Protein AF-A0A9D5L426-F1 (afdb_monomer)

Sequence (66 aa):
MDDLVTVATYSSPEEAYIVKEMLESNGVPAIVVNDDNLYVPVFNGVRVQVNASDASKAEALLSQNG

pLDDT: mean 87.04, std 13.92, range [49.53, 97.38]

Mean predicted aligned error: 4.99 Å

Foldseek 3Di:
DQDKDFQDFDQAPVVLVVLQVQCVVVVWHKDWPPRPDPCQNPPRHITIITGPVCNVVSNVSVVVVD

Structure (mmCIF, N/CA/C/O backbone):
data_AF-A0A9D5L426-F1
#
_entry.id   AF-A0A9D5L426-F1
#
loop_
_atom_site.group_PDB
_atom_site.id
_atom_site.type_symbol
_atom_site.label_atom_id
_atom_site.label_alt_id
_atom_site.label_comp_id
_atom_site.label_asym_id
_atom_site.label_entity_id
_atom_site.label_seq_id
_atom_site.pdbx_PDB_ins_code
_atom_site.Cartn_x
_atom_site.Cartn_y
_atom_site.Cartn_z
_atom_site.occupancy
_atom_site.B_iso_or_equiv
_atom_site.auth_seq_id
_atom_site.auth_comp_id
_atom_site.auth_asym_id
_atom_site.auth_atom_id
_atom_site.pdbx_PDB_model_num
ATOM 1 N N . MET A 1 1 ? -8.403 -15.609 5.460 1.00 49.53 1 MET A N 1
ATOM 2 C CA . MET A 1 1 ? -7.481 -15.181 4.396 1.00 49.53 1 MET A CA 1
ATOM 3 C C . MET A 1 1 ? -7.515 -13.675 4.445 1.00 49.53 1 MET A C 1
ATOM 5 O O . MET A 1 1 ? -8.611 -13.135 4.424 1.00 49.53 1 MET A O 1
ATOM 9 N N . ASP A 1 2 ? -6.371 -13.039 4.669 1.00 69.12 2 ASP A N 1
ATOM 10 C CA . ASP A 1 2 ? -6.260 -11.586 4.565 1.00 69.12 2 ASP A CA 1
ATOM 11 C C . ASP A 1 2 ? -6.344 -11.228 3.079 1.00 69.12 2 ASP A C 1
ATOM 13 O O . ASP A 1 2 ? -5.432 -11.542 2.310 1.00 69.12 2 ASP A O 1
ATOM 17 N N . ASP A 1 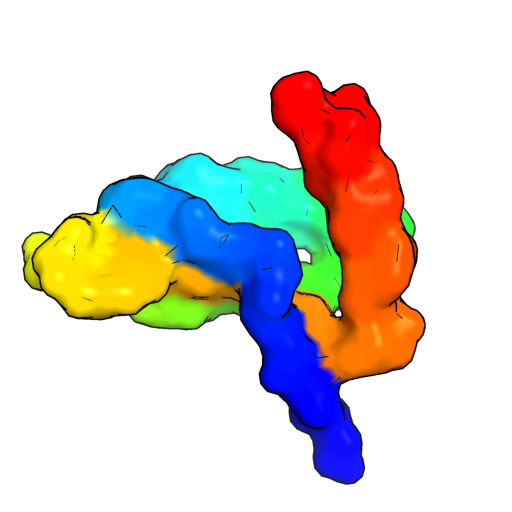3 ? -7.476 -10.667 2.660 1.00 91.44 3 ASP A N 1
ATOM 18 C CA . ASP A 1 3 ? -7.679 -10.248 1.276 1.00 91.44 3 ASP A CA 1
ATOM 19 C C . ASP A 1 3 ? -6.964 -8.910 1.076 1.00 91.44 3 ASP A C 1
ATOM 21 O O . ASP A 1 3 ? -7.415 -7.868 1.547 1.00 91.44 3 ASP A O 1
ATOM 25 N N . LEU A 1 4 ? -5.815 -8.939 0.403 1.00 94.81 4 LEU A N 1
ATOM 26 C CA . LEU A 1 4 ? -5.076 -7.730 0.054 1.00 94.81 4 LEU A CA 1
ATOM 27 C C . LEU A 1 4 ? -5.704 -7.059 -1.169 1.00 94.81 4 LEU A C 1
ATOM 29 O O . LEU A 1 4 ? -5.913 -7.692 -2.206 1.00 94.81 4 LEU A O 1
ATOM 33 N N . VAL A 1 5 ? -5.950 -5.755 -1.069 1.00 95.69 5 VAL A N 1
ATOM 34 C CA . VAL A 1 5 ? -6.505 -4.934 -2.151 1.00 95.69 5 VAL A CA 1
ATOM 35 C C . VAL A 1 5 ? -5.561 -3.795 -2.500 1.00 95.69 5 VAL A C 1
ATOM 37 O O . VAL A 1 5 ? -4.925 -3.211 -1.627 1.00 95.69 5 VAL A O 1
ATOM 40 N N . THR A 1 6 ? -5.456 -3.474 -3.789 1.00 95.50 6 THR A N 1
ATOM 41 C CA . THR A 1 6 ? -4.662 -2.335 -4.265 1.00 95.50 6 THR A CA 1
ATOM 42 C C . THR A 1 6 ? -5.433 -1.038 -4.065 1.00 95.50 6 THR A C 1
ATOM 44 O O . THR A 1 6 ? -6.536 -0.903 -4.584 1.00 95.50 6 THR A O 1
ATOM 47 N N . VAL A 1 7 ? -4.819 -0.082 -3.368 1.00 95.56 7 VAL A N 1
ATOM 48 C CA . VAL A 1 7 ? -5.395 1.250 -3.098 1.00 95.56 7 VAL A CA 1
ATOM 49 C C . VAL A 1 7 ? -4.713 2.362 -3.888 1.00 95.56 7 VAL A C 1
ATOM 51 O O . VAL A 1 7 ? -5.307 3.410 -4.112 1.00 95.56 7 VAL A O 1
ATOM 54 N N . ALA A 1 8 ? -3.482 2.133 -4.352 1.00 93.75 8 ALA A N 1
ATOM 55 C CA . ALA A 1 8 ? -2.760 3.074 -5.198 1.00 93.75 8 ALA A CA 1
ATOM 56 C C . ALA A 1 8 ? -1.747 2.358 -6.100 1.00 93.75 8 ALA A C 1
ATOM 58 O O . ALA A 1 8 ? -1.272 1.262 -5.787 1.00 93.75 8 ALA A O 1
ATO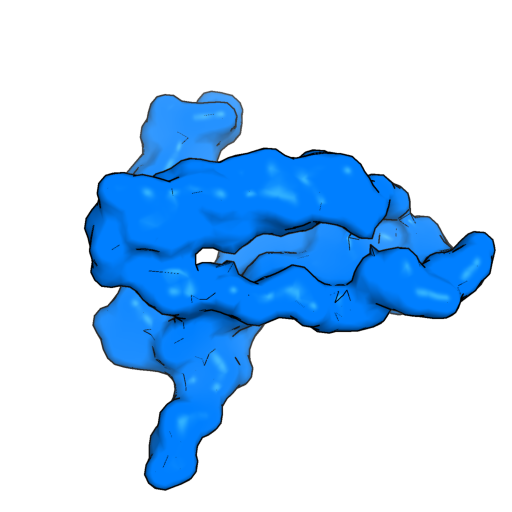M 59 N N . THR A 1 9 ? -1.432 2.979 -7.236 1.00 92.94 9 THR A N 1
ATOM 60 C CA . THR A 1 9 ? -0.416 2.514 -8.188 1.00 92.94 9 THR A CA 1
ATOM 61 C C . THR A 1 9 ? 0.462 3.690 -8.589 1.00 92.94 9 THR A C 1
ATOM 63 O O . THR A 1 9 ? -0.060 4.732 -8.977 1.00 92.94 9 THR A O 1
ATOM 66 N N . TYR A 1 10 ? 1.775 3.503 -8.522 1.00 90.31 10 TYR A N 1
ATOM 67 C CA . TYR A 1 10 ? 2.787 4.530 -8.742 1.00 90.31 10 TYR A CA 1
ATOM 68 C C . TYR A 1 10 ? 3.770 4.125 -9.838 1.00 90.31 10 TYR A C 1
ATOM 70 O O . TYR A 1 10 ? 3.936 2.942 -10.153 1.00 90.31 10 TYR A O 1
ATOM 78 N N . SER A 1 11 ? 4.430 5.119 -10.431 1.00 86.12 11 SER A N 1
ATOM 79 C CA . SER A 1 11 ? 5.438 4.896 -11.473 1.00 86.12 11 SER A CA 1
ATOM 80 C C . SER A 1 11 ? 6.827 4.579 -10.926 1.00 86.12 11 SER A C 1
ATOM 82 O O . SER A 1 11 ? 7.654 4.066 -11.680 1.00 86.12 11 SER A O 1
ATOM 84 N N . SER A 1 12 ? 7.092 4.871 -9.649 1.00 86.50 12 SER A N 1
ATOM 85 C CA . SER A 1 12 ? 8.379 4.591 -9.015 1.00 86.50 12 SER A CA 1
ATOM 86 C C . SER A 1 12 ? 8.215 3.888 -7.661 1.00 86.50 12 SER A C 1
ATOM 88 O O . SER A 1 12 ? 7.223 4.120 -6.959 1.00 86.50 12 SER A O 1
ATOM 90 N N . PRO A 1 13 ? 9.168 3.017 -7.278 1.00 89.62 13 PRO A N 1
ATOM 91 C CA . PRO A 1 13 ? 9.160 2.390 -5.963 1.00 89.62 13 PRO A CA 1
ATOM 92 C C . PRO A 1 13 ? 9.245 3.409 -4.831 1.00 89.62 13 PRO A C 1
ATOM 94 O O . PRO A 1 13 ? 8.572 3.236 -3.820 1.00 89.62 13 PRO A O 1
ATOM 97 N N . GLU A 1 14 ? 10.022 4.485 -4.996 1.00 90.69 14 GLU A N 1
ATOM 98 C CA . GLU A 1 14 ? 10.205 5.474 -3.930 1.00 90.69 14 GLU A CA 1
ATOM 99 C C . GLU A 1 14 ? 8.877 6.126 -3.529 1.00 90.69 14 GLU A C 1
ATOM 101 O O . GLU A 1 14 ? 8.580 6.236 -2.341 1.00 90.69 14 GLU A O 1
ATOM 106 N N . GLU A 1 15 ? 8.047 6.501 -4.506 1.00 91.00 15 GLU A N 1
ATOM 107 C CA . GLU A 1 15 ? 6.732 7.095 -4.250 1.00 91.00 15 GLU A CA 1
ATOM 108 C C . GLU A 1 15 ? 5.797 6.116 -3.522 1.00 91.00 15 GLU A C 1
ATOM 110 O O . GLU A 1 15 ? 5.147 6.476 -2.537 1.00 91.00 15 GLU A O 1
ATOM 115 N N . ALA A 1 16 ? 5.795 4.846 -3.938 1.00 93.62 16 ALA A N 1
ATOM 116 C CA . ALA A 1 16 ? 5.012 3.803 -3.283 1.00 93.62 16 ALA A CA 1
ATOM 117 C C . ALA A 1 16 ? 5.453 3.564 -1.828 1.00 93.62 16 ALA A C 1
ATOM 119 O O . ALA A 1 16 ? 4.606 3.358 -0.955 1.00 93.62 16 ALA A O 1
ATOM 120 N N . TYR A 1 17 ? 6.758 3.621 -1.548 1.00 95.25 17 TYR A N 1
ATOM 121 C CA . TYR A 1 17 ? 7.299 3.461 -0.198 1.00 95.25 17 TYR A CA 1
ATOM 122 C C . TYR A 1 17 ? 6.968 4.643 0.720 1.00 95.25 17 TYR A C 1
ATOM 124 O O . TYR A 1 17 ? 6.589 4.415 1.868 1.00 95.25 17 TYR A O 1
ATOM 132 N N . ILE A 1 18 ? 7.002 5.882 0.220 1.00 95.19 18 ILE A N 1
ATOM 133 C CA . ILE A 1 18 ? 6.550 7.063 0.982 1.00 95.19 18 ILE A CA 1
ATOM 134 C C . ILE A 1 18 ? 5.085 6.897 1.405 1.00 95.19 18 ILE A C 1
ATOM 136 O O . ILE A 1 18 ? 4.712 7.141 2.554 1.00 95.19 18 ILE A O 1
ATOM 140 N N . VAL A 1 19 ? 4.242 6.442 0.481 1.00 96.06 19 VAL A N 1
ATOM 141 C CA . VAL A 1 19 ? 2.812 6.237 0.737 1.00 96.06 19 VAL A CA 1
ATOM 142 C C . VAL A 1 19 ? 2.581 5.090 1.713 1.00 96.06 19 VAL A C 1
ATOM 144 O O . VAL A 1 19 ? 1.747 5.214 2.612 1.00 96.06 19 VAL A O 1
ATOM 147 N N . LYS A 1 20 ? 3.341 3.998 1.586 1.00 96.62 20 LYS A N 1
ATOM 148 C CA . LYS A 1 20 ? 3.334 2.893 2.549 1.00 96.62 20 LYS A CA 1
ATOM 149 C C . LYS A 1 20 ? 3.635 3.405 3.962 1.00 96.62 20 LYS A C 1
ATOM 151 O O . LYS A 1 20 ? 2.847 3.150 4.867 1.00 96.62 20 LYS A O 1
ATOM 156 N N . GLU A 1 21 ? 4.717 4.159 4.147 1.00 96.75 21 GLU A N 1
ATOM 157 C CA . GLU A 1 21 ? 5.101 4.700 5.459 1.00 96.75 21 GLU A CA 1
ATOM 158 C C . GLU A 1 21 ? 4.039 5.649 6.035 1.00 96.75 21 GLU A C 1
ATOM 160 O O . GLU A 1 21 ? 3.750 5.610 7.236 1.00 96.75 21 GLU A O 1
ATOM 165 N N . MET A 1 22 ? 3.413 6.471 5.186 1.00 96.44 22 MET A N 1
ATOM 166 C CA . MET A 1 22 ? 2.309 7.350 5.582 1.00 96.44 22 MET A CA 1
ATOM 167 C C . MET A 1 22 ? 1.096 6.549 6.079 1.00 96.44 22 MET A C 1
ATOM 169 O O . MET A 1 22 ? 0.547 6.866 7.139 1.00 96.44 22 MET A O 1
ATOM 173 N N . LEU A 1 23 ? 0.695 5.498 5.359 1.00 96.88 23 LEU A N 1
ATOM 174 C CA . LEU A 1 23 ? -0.412 4.621 5.756 1.00 96.88 23 LEU A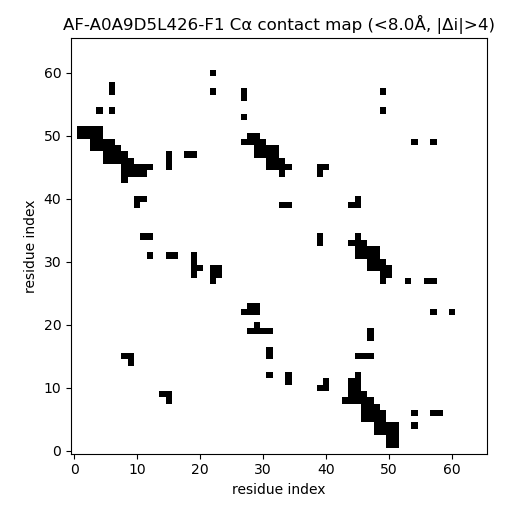 CA 1
ATOM 175 C C . LEU A 1 23 ? -0.097 3.883 7.063 1.00 96.88 23 LEU A C 1
ATOM 177 O O . LEU A 1 23 ? -0.904 3.913 7.998 1.00 96.88 23 LEU A O 1
ATOM 181 N N . GLU A 1 24 ? 1.098 3.299 7.173 1.00 97.38 24 GLU A N 1
ATOM 182 C CA . GLU A 1 24 ? 1.540 2.572 8.368 1.00 97.38 24 GLU A CA 1
ATOM 183 C C . GLU A 1 24 ? 1.584 3.481 9.601 1.00 97.38 24 GLU A C 1
ATOM 185 O O . GLU A 1 24 ? 1.090 3.101 10.665 1.00 97.38 24 GLU A O 1
ATOM 190 N N . SER A 1 25 ? 2.063 4.720 9.451 1.00 97.12 25 SER A N 1
ATOM 191 C CA . SER A 1 25 ? 2.076 5.727 10.526 1.00 97.12 25 SER A CA 1
ATOM 192 C C . SER A 1 25 ? 0.673 6.126 11.000 1.00 97.12 25 SER A C 1
ATOM 194 O O . SER A 1 25 ? 0.503 6.560 12.137 1.00 97.12 25 SER A O 1
ATOM 196 N N . ASN A 1 26 ? -0.348 5.943 10.158 1.00 96.31 26 ASN A N 1
ATOM 197 C CA . ASN A 1 26 ? -1.758 6.154 10.496 1.00 96.31 26 ASN A CA 1
ATOM 198 C C . ASN A 1 26 ? -2.468 4.858 10.936 1.00 96.31 26 ASN A C 1
ATOM 200 O O . ASN A 1 26 ? -3.701 4.814 11.051 1.00 96.31 26 ASN A O 1
ATOM 204 N N . GLY A 1 27 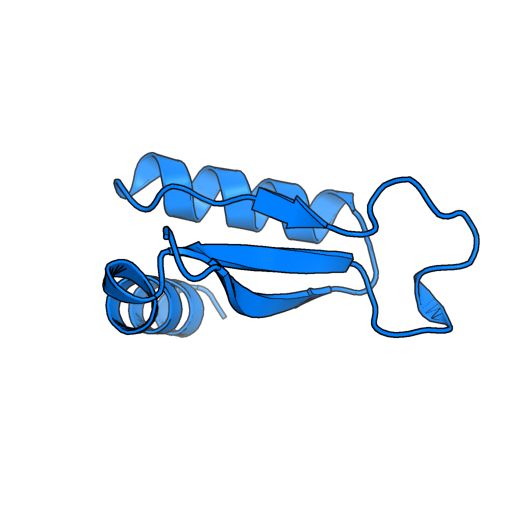? -1.710 3.791 11.202 1.00 96.50 27 GLY A N 1
ATOM 205 C CA . GLY A 1 27 ? -2.231 2.504 11.650 1.00 96.50 27 GLY A CA 1
ATOM 206 C C . GLY A 1 27 ? -2.988 1.756 10.558 1.00 96.50 27 GLY A C 1
ATOM 207 O O . GLY A 1 27 ? -4.019 1.153 10.849 1.00 96.50 27 GLY A O 1
ATOM 208 N N . VAL A 1 28 ? -2.539 1.863 9.307 1.00 97.19 28 VAL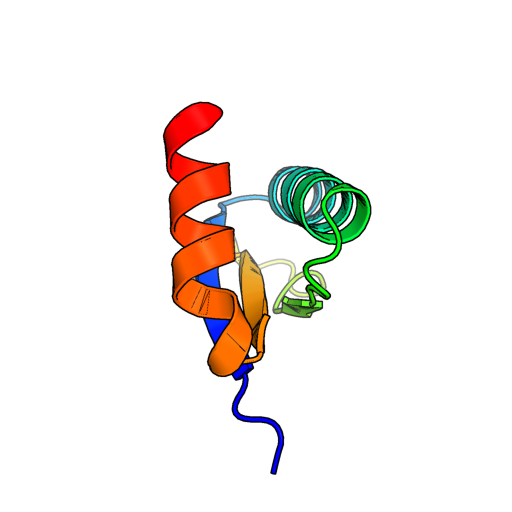 A N 1
ATOM 209 C CA . VAL A 1 28 ? -2.995 1.044 8.178 1.00 97.19 28 VAL A CA 1
ATOM 210 C C . VAL A 1 28 ? -1.800 0.233 7.671 1.00 97.19 28 VAL A C 1
ATOM 212 O O . VAL A 1 28 ? -0.932 0.797 7.008 1.00 97.19 28 VAL A O 1
ATOM 215 N N . PRO A 1 29 ? -1.713 -1.071 7.986 1.00 96.62 29 PRO A N 1
ATOM 216 C CA . PRO A 1 29 ? -0.654 -1.926 7.460 1.00 96.62 29 PRO A CA 1
ATOM 217 C C . PRO A 1 29 ? -0.690 -1.968 5.928 1.00 96.62 29 PRO A C 1
ATOM 219 O O . PRO A 1 29 ? -1.745 -2.223 5.339 1.00 96.62 29 PRO A O 1
ATOM 222 N N . ALA A 1 30 ? 0.456 -1.732 5.288 1.00 96.62 30 ALA A N 1
ATOM 223 C CA . ALA A 1 30 ? 0.556 -1.628 3.837 1.00 96.62 30 ALA A CA 1
ATOM 224 C C . ALA A 1 30 ? 1.737 -2.434 3.280 1.00 96.62 30 ALA A C 1
ATOM 226 O O . ALA A 1 30 ? 2.778 -2.595 3.915 1.00 96.62 30 ALA A O 1
ATOM 227 N N . ILE A 1 31 ? 1.579 -2.936 2.059 1.00 95.62 31 ILE A N 1
ATOM 228 C CA . ILE A 1 31 ? 2.581 -3.723 1.337 1.00 95.62 31 ILE A CA 1
ATOM 229 C C . ILE A 1 31 ? 2.820 -3.066 -0.021 1.00 95.62 31 ILE A C 1
ATOM 231 O O . ILE A 1 31 ? 1.871 -2.712 -0.720 1.00 95.62 31 ILE A O 1
ATOM 235 N N . VAL A 1 32 ? 4.088 -2.925 -0.400 1.00 94.00 32 VAL A N 1
ATOM 236 C CA . VAL A 1 32 ? 4.488 -2.509 -1.748 1.00 94.00 32 VAL A CA 1
ATOM 237 C C . VAL A 1 32 ? 4.717 -3.764 -2.588 1.00 94.00 32 VAL A C 1
ATOM 239 O O . VAL A 1 32 ? 5.338 -4.719 -2.130 1.00 94.00 32 VAL A O 1
ATOM 242 N N . VAL A 1 33 ? 4.167 -3.785 -3.800 1.00 91.25 33 VAL A N 1
ATOM 243 C CA . VAL A 1 33 ? 4.249 -4.913 -4.734 1.00 91.25 33 VAL A CA 1
ATOM 244 C C . VAL A 1 33 ? 4.778 -4.419 -6.074 1.00 91.25 33 VAL A C 1
ATOM 246 O O . VAL A 1 33 ? 4.380 -3.351 -6.540 1.00 91.25 33 VAL A O 1
ATOM 249 N N . ASN A 1 34 ? 5.591 -5.248 -6.733 1.00 85.94 34 ASN A N 1
ATOM 250 C CA . ASN A 1 34 ? 6.290 -4.935 -7.983 1.00 85.94 34 ASN A CA 1
ATOM 251 C C . ASN A 1 34 ? 7.377 -3.850 -7.825 1.00 85.94 34 ASN A C 1
ATOM 253 O O . ASN A 1 34 ? 7.607 -3.094 -8.758 1.00 85.94 34 ASN A O 1
ATOM 257 N N . ASP A 1 35 ? 8.043 -3.745 -6.681 1.00 79.06 35 ASP A N 1
ATOM 258 C CA . ASP A 1 35 ? 9.181 -2.835 -6.468 1.00 79.06 35 ASP A CA 1
ATOM 259 C C . ASP A 1 35 ? 10.500 -3.340 -7.077 1.00 79.06 35 ASP A C 1
ATOM 261 O O . ASP A 1 35 ? 11.352 -2.537 -7.447 1.00 79.06 35 ASP A O 1
ATOM 265 N N . ASP A 1 36 ? 10.635 -4.653 -7.269 1.00 73.62 36 ASP A N 1
ATOM 266 C CA . ASP A 1 36 ? 11.892 -5.282 -7.707 1.00 73.62 36 ASP 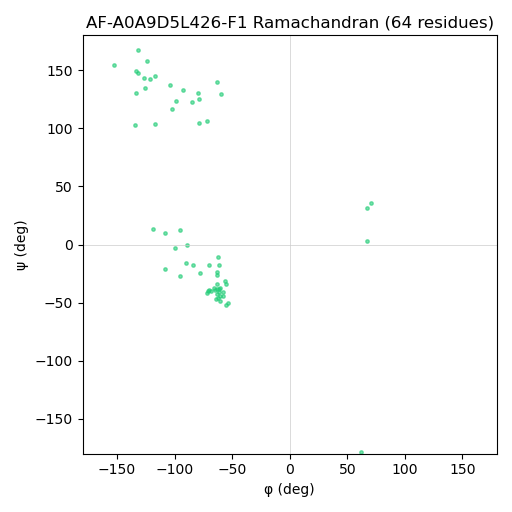A CA 1
ATOM 267 C C . ASP A 1 36 ? 12.073 -5.400 -9.232 1.00 73.62 36 ASP A C 1
ATOM 269 O O . ASP A 1 36 ? 13.065 -5.955 -9.715 1.00 73.62 36 ASP A O 1
ATOM 273 N N . ASN A 1 37 ? 11.108 -4.945 -10.035 1.00 65.19 37 ASN A N 1
ATOM 274 C CA . ASN A 1 37 ? 11.123 -5.187 -11.476 1.00 65.19 37 ASN A CA 1
ATOM 275 C C . ASN A 1 37 ? 11.585 -3.938 -12.263 1.00 65.19 37 ASN A C 1
ATOM 277 O O . ASN A 1 37 ? 10.945 -2.893 -12.305 1.00 65.19 37 ASN A O 1
ATOM 281 N N . LEU A 1 38 ? 12.720 -4.061 -12.955 1.00 60.03 38 LEU A N 1
ATOM 282 C CA . LEU A 1 38 ? 13.316 -2.987 -13.766 1.00 60.03 38 LEU A CA 1
ATOM 283 C C . LEU A 1 38 ? 12.425 -2.515 -14.942 1.00 60.03 38 LEU A C 1
ATOM 285 O O . LEU A 1 38 ? 12.721 -1.491 -15.552 1.00 60.03 38 LEU A O 1
ATOM 289 N N . TYR A 1 39 ? 11.336 -3.230 -15.257 1.00 61.47 39 TYR A N 1
ATOM 290 C CA . TYR A 1 39 ? 10.361 -2.899 -16.311 1.00 61.47 39 TYR A CA 1
ATOM 291 C C . TYR A 1 39 ? 8.991 -2.428 -15.780 1.00 61.47 39 TYR A C 1
ATOM 293 O O . TYR A 1 39 ? 8.038 -2.296 -16.552 1.00 61.47 39 TYR A O 1
ATOM 301 N N . VAL A 1 40 ? 8.862 -2.169 -14.476 1.00 57.66 40 VAL A N 1
ATOM 302 C CA . VAL A 1 40 ? 7.587 -1.853 -13.793 1.00 57.66 40 VAL A CA 1
ATOM 303 C C . VAL A 1 40 ? 6.782 -0.682 -14.366 1.00 57.66 40 VAL A C 1
ATOM 305 O O . VAL A 1 40 ? 5.554 -0.803 -14.401 1.00 57.66 40 VAL A O 1
ATOM 308 N N . PRO A 1 41 ? 7.387 0.398 -14.904 1.00 55.19 41 PRO A N 1
ATOM 309 C CA . PRO A 1 41 ? 6.610 1.472 -15.524 1.00 55.19 41 PRO A CA 1
ATOM 310 C C . PRO A 1 41 ? 5.771 1.014 -16.733 1.00 55.19 41 PRO A C 1
ATOM 312 O O . PRO A 1 41 ? 4.854 1.721 -17.137 1.00 55.19 41 PRO A O 1
ATOM 315 N N . VAL A 1 42 ? 6.075 -0.152 -17.323 1.00 58.12 42 VAL A N 1
ATOM 316 C CA . VAL A 1 42 ? 5.452 -0.650 -18.564 1.00 58.12 42 VAL A CA 1
ATOM 317 C C . VAL A 1 42 ? 4.273 -1.596 -18.298 1.00 58.12 42 VAL A C 1
ATOM 319 O O . VAL A 1 42 ? 3.350 -1.660 -19.108 1.00 58.12 42 VAL A O 1
ATOM 322 N N . PHE A 1 43 ? 4.255 -2.305 -17.164 1.00 58.31 43 PHE A N 1
ATOM 323 C CA . PHE A 1 43 ? 3.194 -3.260 -16.827 1.00 58.31 43 PHE A CA 1
ATOM 324 C C . PHE A 1 43 ? 2.733 -3.080 -15.374 1.00 58.31 43 PHE A C 1
ATOM 326 O O . PHE A 1 43 ? 3.375 -3.556 -14.443 1.00 58.31 43 PHE A O 1
ATOM 333 N N . ASN A 1 44 ? 1.570 -2.445 -15.198 1.00 71.06 44 ASN A N 1
ATOM 334 C CA . ASN A 1 44 ? 0.804 -2.338 -13.944 1.00 71.06 44 ASN A CA 1
ATOM 335 C C . ASN A 1 44 ? 1.413 -1.518 -12.787 1.00 71.06 44 ASN A C 1
ATOM 337 O O . ASN A 1 44 ? 0.776 -1.462 -11.736 1.00 71.06 44 ASN A O 1
ATOM 341 N N . GLY A 1 45 ? 2.574 -0.874 -12.962 1.00 86.06 45 GLY A N 1
ATOM 342 C CA . GLY A 1 45 ? 3.180 0.013 -11.961 1.00 86.06 45 GLY A CA 1
ATOM 343 C C . GLY A 1 45 ? 3.547 -0.668 -10.633 1.00 86.06 45 GLY A C 1
ATOM 344 O O . GLY A 1 45 ? 3.376 -1.882 -10.447 1.00 86.06 45 GLY A O 1
ATOM 345 N N . VAL A 1 46 ? 4.077 0.128 -9.703 1.00 90.06 46 VAL A N 1
ATOM 346 C CA . VAL A 1 46 ? 4.336 -0.282 -8.317 1.00 90.06 46 VAL A CA 1
ATOM 347 C C . VAL A 1 46 ? 3.048 -0.094 -7.528 1.00 90.06 46 VAL A C 1
ATOM 349 O O . VAL A 1 46 ? 2.495 1.003 -7.491 1.00 90.06 46 VAL A O 1
ATOM 352 N N . ARG A 1 47 ? 2.533 -1.152 -6.906 1.00 92.69 47 ARG A N 1
ATOM 353 C CA . ARG A 1 47 ? 1.223 -1.126 -6.241 1.00 92.69 47 ARG A CA 1
ATOM 354 C C . ARG A 1 47 ? 1.383 -1.059 -4.735 1.00 92.69 47 ARG A C 1
ATOM 356 O O . ARG A 1 47 ? 2.165 -1.817 -4.172 1.00 92.69 47 ARG A O 1
ATOM 363 N N . VAL A 1 48 ? 0.572 -0.227 -4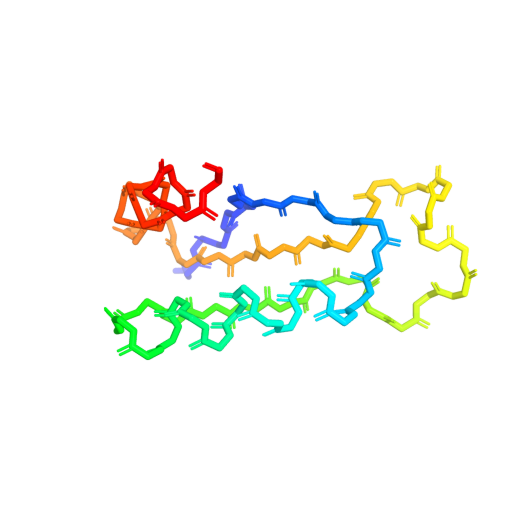.093 1.00 95.25 48 VAL A N 1
ATOM 364 C CA . VAL A 1 48 ? 0.388 -0.242 -2.640 1.00 95.25 48 VAL A CA 1
ATOM 365 C C . VAL A 1 48 ? -0.884 -1.016 -2.332 1.00 95.25 48 VAL A C 1
ATOM 367 O O . VAL A 1 48 ? -1.960 -0.705 -2.857 1.00 95.25 48 VAL A O 1
ATOM 370 N N . GLN A 1 49 ? -0.749 -2.055 -1.515 1.00 96.50 49 GLN A N 1
ATOM 371 C CA . GLN A 1 49 ? -1.837 -2.921 -1.087 1.00 96.50 49 GLN A CA 1
ATOM 372 C C . GLN A 1 49 ? -2.046 -2.848 0.421 1.00 96.50 49 GLN A C 1
ATOM 374 O O . GLN A 1 49 ? -1.087 -2.730 1.177 1.00 96.50 49 GLN A O 1
ATOM 379 N N . VAL A 1 50 ? -3.299 -2.951 0.848 1.00 96.94 50 VAL A N 1
ATOM 380 C CA . VAL A 1 50 ? -3.708 -2.994 2.260 1.00 96.94 50 VAL A CA 1
ATOM 381 C C . VAL A 1 50 ? -4.68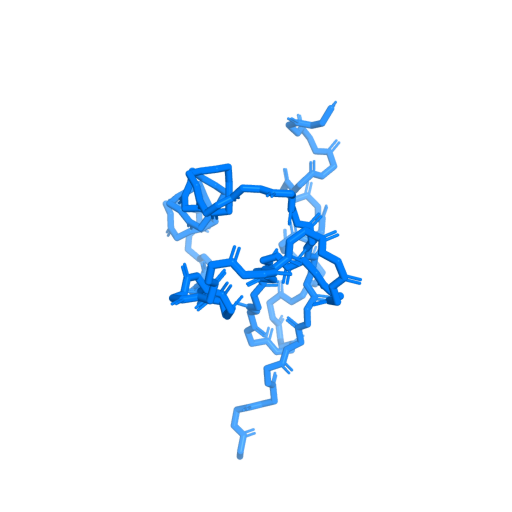6 -4.143 2.469 1.00 96.94 50 VAL A C 1
ATOM 383 O O . VAL A 1 50 ? -5.211 -4.700 1.503 1.00 96.94 50 VAL A O 1
ATOM 386 N N . ASN A 1 51 ? -4.953 -4.495 3.724 1.00 96.38 51 ASN A N 1
ATOM 387 C CA . ASN A 1 51 ? -6.017 -5.441 4.044 1.00 96.38 51 ASN A CA 1
ATOM 388 C C . ASN A 1 51 ? -7.376 -4.860 3.612 1.00 96.38 51 ASN A C 1
ATOM 390 O O . ASN A 1 51 ? -7.623 -3.668 3.799 1.00 96.38 51 ASN A O 1
ATOM 394 N N . ALA A 1 52 ? -8.272 -5.673 3.049 1.00 95.81 52 ALA A N 1
ATOM 395 C CA . ALA A 1 52 ? -9.562 -5.207 2.526 1.00 95.81 52 ALA A CA 1
ATOM 396 C C . ALA A 1 52 ? -10.397 -4.458 3.578 1.00 95.81 52 ALA A C 1
ATOM 398 O O . ALA A 1 52 ? -11.113 -3.515 3.245 1.00 95.81 52 ALA A O 1
ATOM 399 N N . SER A 1 53 ? -10.264 -4.831 4.855 1.00 95.88 53 SER A N 1
ATOM 400 C CA . SER A 1 53 ? -10.899 -4.144 5.986 1.00 95.88 53 SER A CA 1
ATOM 401 C C . SER A 1 53 ? -10.436 -2.697 6.178 1.00 95.88 53 SER A C 1
ATOM 403 O O . SER A 1 53 ? -11.189 -1.889 6.715 1.00 95.88 53 SER A O 1
ATOM 405 N N . ASP A 1 54 ? -9.223 -2.363 5.739 1.00 96.38 54 ASP A N 1
ATOM 406 C CA . ASP A 1 54 ? -8.617 -1.038 5.889 1.00 96.38 54 ASP A CA 1
ATOM 407 C C . ASP A 1 54 ? -8.722 -0.182 4.619 1.00 96.38 54 ASP A C 1
ATOM 409 O O . ASP A 1 54 ? -8.342 0.991 4.637 1.00 96.38 54 ASP A O 1
ATOM 413 N N . ALA A 1 55 ? -9.271 -0.729 3.529 1.00 95.62 55 ALA A N 1
ATOM 414 C CA . ALA A 1 55 ? -9.318 -0.082 2.217 1.00 95.62 55 ALA A CA 1
ATOM 415 C C . ALA A 1 55 ? -9.948 1.317 2.270 1.00 95.62 55 ALA A C 1
ATOM 417 O O . ALA A 1 55 ? -9.328 2.294 1.860 1.00 95.62 55 ALA A O 1
ATOM 418 N N . SER A 1 56 ? -11.131 1.446 2.878 1.00 95.31 56 SER A N 1
ATOM 419 C CA . SER A 1 56 ? -11.827 2.735 2.987 1.00 95.31 56 SER A CA 1
ATOM 420 C C . SER A 1 56 ? -11.047 3.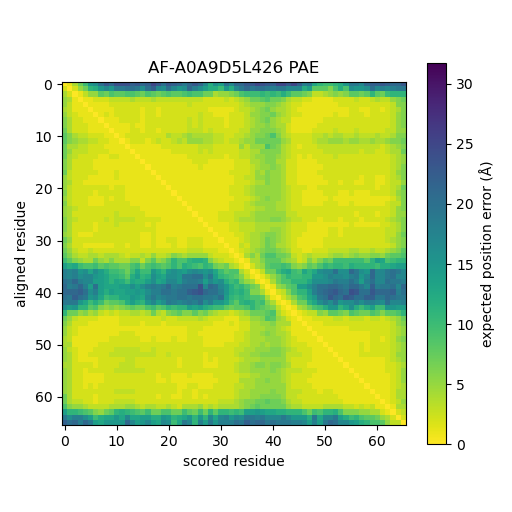770 3.803 1.00 95.31 56 SER A C 1
ATOM 422 O O . SER A 1 56 ? -11.087 4.963 3.505 1.00 95.31 56 SER A O 1
ATOM 424 N N . LYS A 1 57 ? -10.314 3.332 4.834 1.00 95.94 57 LYS A N 1
ATOM 425 C CA . LYS A 1 57 ? -9.463 4.221 5.634 1.00 95.94 57 LYS A CA 1
ATOM 426 C C . LYS A 1 57 ? -8.238 4.663 4.832 1.00 95.94 57 LYS A C 1
ATOM 428 O O . LYS A 1 57 ? -7.886 5.839 4.873 1.00 95.94 57 LYS A O 1
ATOM 433 N N . ALA A 1 58 ? -7.619 3.747 4.089 1.00 96.38 58 ALA A N 1
ATOM 434 C CA . ALA A 1 58 ? -6.498 4.049 3.206 1.00 96.38 58 ALA A CA 1
ATOM 435 C C . ALA A 1 58 ? -6.893 5.061 2.119 1.00 96.38 58 ALA A C 1
ATOM 437 O O . ALA A 1 58 ? -6.224 6.077 1.960 1.00 96.38 58 ALA A O 1
ATOM 438 N N . GLU A 1 59 ? -8.019 4.844 1.436 1.00 95.38 59 GLU A N 1
ATOM 439 C CA . GLU A 1 59 ? -8.552 5.752 0.409 1.00 95.38 59 GLU A CA 1
ATOM 440 C C . GLU A 1 59 ? -8.812 7.161 0.960 1.00 95.38 59 GLU A C 1
ATOM 442 O O . GLU A 1 59 ? -8.478 8.163 0.319 1.00 95.38 59 GLU A O 1
ATOM 447 N N . ALA A 1 60 ? -9.352 7.256 2.179 1.00 95.44 60 ALA A N 1
ATOM 448 C CA . ALA A 1 60 ? -9.588 8.535 2.842 1.00 95.44 60 ALA A CA 1
ATOM 449 C C . ALA A 1 60 ? -8.283 9.277 3.180 1.00 95.44 60 ALA A C 1
ATOM 451 O O . ALA A 1 60 ? -8.237 10.504 3.083 1.00 95.44 60 ALA A O 1
ATOM 452 N N . LEU A 1 61 ? -7.225 8.563 3.577 1.00 95.12 61 LEU A N 1
ATOM 453 C CA . LEU A 1 61 ? -5.904 9.148 3.847 1.00 95.12 61 LEU A CA 1
ATOM 454 C C . LEU A 1 61 ? -5.206 9.604 2.560 1.00 95.12 61 LEU A C 1
ATOM 456 O O . LEU A 1 61 ? -4.604 10.677 2.534 1.00 95.12 61 LEU A O 1
ATOM 460 N N . LEU A 1 62 ? -5.321 8.818 1.487 1.00 92.88 62 LEU A N 1
ATOM 461 C CA . LEU A 1 62 ? -4.759 9.142 0.172 1.00 92.88 62 LEU A CA 1
ATOM 462 C C . LEU A 1 62 ? -5.417 10.385 -0.434 1.00 92.88 62 LEU A C 1
ATOM 464 O O . LEU A 1 62 ? -4.731 11.241 -0.979 1.00 92.88 62 LEU A O 1
ATOM 468 N N . SER A 1 63 ? -6.732 10.528 -0.266 1.00 89.69 63 SER A N 1
ATOM 469 C CA . SER A 1 63 ? -7.492 11.674 -0.787 1.00 89.69 63 SER A CA 1
ATOM 470 C C . SER A 1 63 ? -7.193 12.998 -0.069 1.00 89.69 63 SER A C 1
ATOM 472 O O . SER A 1 63 ? -7.524 14.058 -0.588 1.00 89.69 63 SER A O 1
ATOM 474 N N . GLN A 1 64 ? -6.605 12.958 1.132 1.00 76.81 64 GLN A N 1
ATOM 475 C CA . GLN A 1 64 ? -6.252 14.154 1.913 1.00 76.81 64 GLN A CA 1
ATOM 476 C C . GLN A 1 64 ? -4.836 14.672 1.627 1.00 76.81 64 GLN A C 1
ATOM 478 O O . GLN A 1 64 ? -4.529 15.805 1.986 1.00 76.81 64 GLN A O 1
ATOM 483 N N . ASN A 1 65 ? -3.989 13.851 1.000 1.00 57.94 65 ASN A N 1
ATOM 484 C CA . ASN A 1 65 ? -2.584 14.155 0.714 1.00 57.94 65 ASN A CA 1
ATOM 485 C C . ASN A 1 65 ? -2.266 14.162 -0.796 1.00 57.94 65 ASN A C 1
ATOM 487 O O . ASN A 1 65 ? -1.091 14.127 -1.160 1.00 57.94 65 ASN A O 1
ATOM 491 N N . GLY A 1 66 ? -3.296 14.169 -1.650 1.00 52.84 66 GLY A N 1
ATOM 492 C CA . GLY A 1 66 ? -3.195 14.234 -3.114 1.00 52.84 66 GLY A CA 1
ATOM 493 C C . GLY A 1 66 ? -3.404 15.633 -3.672 1.00 52.84 66 GLY A C 1
ATOM 494 O O . GLY A 1 66 ? -4.219 16.386 -3.091 1.00 52.84 66 GLY A O 1
#

Secondary structure (DSSP, 8-state):
---EEEEEEESSHHHHHHHHHHHHHTT--EEEES-S-TTGGGTT-EEEEEEGGGHHHHHHHHTT--

Radius of gyration: 11.36 Å; Cα contacts (8 Å, |Δi|>4): 100; chains: 1; bounding box: 25×29×30 Å

Solvent-accessible surface area (backbone atoms only — not comparable to full-atom values): 3836 Å² total; per-residue (Å²): 130,86,53,72,37,78,79,48,70,29,77,42,51,68,63,33,50,55,50,34,52,54,37,40,77,73,75,36,69,56,45,77,41,58,65,90,49,98,62,23,73,79,60,84,27,18,28,32,28,28,42,57,92,43,42,71,61,50,53,56,55,51,67,73,76,107

Nearest PDB structures (foldseek):
  2opv-assembly1_A  TM=5.086E-01  e=1.634E-01  Homo sapiens
  2d3k-assembly1_B  TM=5.531E-01  e=3.690E-01  Pyrococcus horikoshii OT3
  4lub-assembly1_A  TM=4.536E-01  e=1.643E+00  Streptococcus mutans UA159
  1q7s-assembly3_A  TM=5.445E-01  e=2.827E+00  Homo sapiens
  8yn0-assembly2_D  TM=3.471E-01  e=1.170E+00  Arabidopsis thaliana